Protein AF-A0A950VQI7-F1 (afdb_monomer_lite)

pLDDT: mean 82.57, std 15.56, range [36.0, 95.94]

Radius of gyration: 25.04 Å; chains: 1; bounding box: 60×21×73 Å

Foldseek 3Di:
DDPPPDPDPQPALVVLLVLLVVLLVVLVVLLVVLVVLLVVLVPDPDDDPVSVVVNVVSVVVSVVSNVVSVVSNVSSVVSNVVSVVSVVVVVVVVVVVVCVVVVVPD

Secondary structure (DSSP, 8-state):
------------HHHHHHHHHHHHHHHHHHHHHHHHHHHHHHT----SHHHHHHHHHHHHHHHHHHHHHHHHHHHHHHHHHHHHHHHHHHHHHHHHHHHHHHHT--

Sequence (106 aa):
MPVLIDVMPTADPARLREQARELRAVADELDSAANGYVGGTSGLTWRGQAADEFGQYVRDYRSKIRGQSGQLRAIAAAMLKGAAQIEAYRASIAKLRAQLAHGGAH

Structure (mmCIF, N/CA/C/O backbone):
data_AF-A0A950VQI7-F1
#
_entry.id   AF-A0A950VQI7-F1
#
loop_
_atom_site.group_PDB
_atom_site.id
_atom_site.type_symbol
_atom_site.label_atom_id
_atom_site.label_alt_id
_atom_site.label_comp_id
_atom_site.label_asym_id
_atom_site.label_entity_id
_atom_site.label_seq_id
_atom_site.pdbx_PDB_ins_code
_atom_site.Cartn_x
_atom_site.Cartn_y
_atom_site.Cartn_z
_atom_site.occupancy
_atom_site.B_iso_or_equiv
_atom_site.auth_seq_id
_atom_site.auth_comp_id
_atom_site.auth_asym_id
_atom_site.auth_atom_id
_atom_site.pdbx_PDB_model_num
ATOM 1 N N . MET A 1 1 ? 36.380 11.358 -27.724 1.00 36.00 1 MET A N 1
ATOM 2 C CA . MET A 1 1 ? 36.071 11.639 -26.305 1.00 36.00 1 MET A CA 1
ATOM 3 C C . MET A 1 1 ? 35.133 10.555 -25.802 1.00 36.00 1 MET A C 1
ATOM 5 O O . MET A 1 1 ? 34.094 10.387 -26.430 1.00 36.00 1 MET A O 1
ATOM 9 N N . PRO A 1 2 ? 35.481 9.770 -24.770 1.00 42.97 2 PRO A N 1
ATOM 10 C CA . PRO A 1 2 ? 34.554 8.790 -24.224 1.00 42.97 2 PRO A CA 1
ATOM 11 C C . PRO A 1 2 ? 33.518 9.518 -23.362 1.00 42.97 2 PRO A C 1
ATOM 13 O O . PRO A 1 2 ? 33.866 10.294 -22.475 1.00 42.97 2 PRO A O 1
ATOM 16 N N . VAL A 1 3 ? 32.240 9.295 -23.656 1.00 43.75 3 VAL A N 1
ATOM 17 C CA . VAL A 1 3 ? 31.125 9.800 -22.853 1.00 43.75 3 VAL A CA 1
ATOM 18 C C . VAL A 1 3 ? 31.131 9.020 -21.538 1.00 43.75 3 VAL A C 1
ATOM 20 O O . VAL A 1 3 ? 30.738 7.854 -21.509 1.00 43.75 3 VAL A O 1
ATOM 23 N N . LEU A 1 4 ? 31.612 9.647 -20.460 1.00 40.81 4 LEU A N 1
ATOM 24 C CA . LEU A 1 4 ? 31.344 9.185 -19.101 1.00 40.81 4 LEU A CA 1
ATOM 25 C C . LEU A 1 4 ? 29.834 9.304 -18.877 1.00 40.81 4 LEU A C 1
ATOM 27 O O . LEU A 1 4 ? 29.318 10.382 -18.591 1.00 40.81 4 LEU A O 1
ATOM 31 N N . ILE A 1 5 ? 29.114 8.198 -19.055 1.00 51.56 5 ILE A N 1
ATOM 32 C CA . ILE A 1 5 ? 27.760 8.078 -18.526 1.00 51.56 5 ILE A CA 1
ATOM 33 C C . ILE A 1 5 ? 27.941 7.835 -17.036 1.00 51.56 5 ILE A C 1
ATOM 35 O O . ILE A 1 5 ? 28.212 6.717 -16.599 1.00 51.56 5 ILE A O 1
ATOM 39 N N . ASP A 1 6 ? 27.878 8.941 -16.306 1.00 39.75 6 ASP A N 1
ATOM 40 C CA . ASP A 1 6 ? 27.853 9.006 -14.858 1.00 39.75 6 ASP A CA 1
ATOM 41 C C . ASP A 1 6 ? 26.863 7.967 -14.317 1.00 39.75 6 ASP A C 1
ATOM 43 O O . ASP A 1 6 ? 25.714 7.861 -14.767 1.00 39.75 6 ASP A O 1
ATOM 47 N N . VAL A 1 7 ? 27.348 7.125 -13.411 1.00 45.38 7 VAL A N 1
ATOM 48 C CA . VAL A 1 7 ? 26.604 5.993 -12.867 1.00 45.38 7 VAL A CA 1
ATOM 49 C C . VAL A 1 7 ? 25.640 6.568 -11.838 1.00 45.38 7 VAL A C 1
ATOM 51 O O . VAL A 1 7 ? 25.899 6.542 -10.638 1.00 45.38 7 VAL A O 1
ATOM 54 N N . MET A 1 8 ? 24.522 7.129 -12.312 1.00 43.38 8 MET A N 1
ATOM 55 C CA . MET A 1 8 ? 23.393 7.470 -11.450 1.00 43.38 8 MET A CA 1
ATOM 56 C C . MET A 1 8 ? 23.107 6.256 -10.556 1.00 43.38 8 MET A C 1
ATOM 58 O O . MET A 1 8 ? 23.024 5.144 -11.099 1.00 43.38 8 MET A O 1
ATOM 62 N N . PRO A 1 9 ? 22.922 6.432 -9.232 1.00 49.84 9 PRO A N 1
ATOM 63 C CA . PRO A 1 9 ? 22.437 5.367 -8.366 1.00 49.84 9 PRO A CA 1
ATOM 64 C C . PRO A 1 9 ? 21.088 4.924 -8.929 1.00 49.84 9 PRO A C 1
ATOM 66 O O . PRO A 1 9 ? 20.064 5.592 -8.793 1.00 49.84 9 PRO A O 1
ATOM 69 N N . THR A 1 10 ? 21.116 3.851 -9.710 1.00 60.53 10 THR A N 1
ATOM 70 C CA . THR A 1 10 ? 20.004 3.483 -10.571 1.00 60.53 10 THR A CA 1
ATOM 71 C C . THR A 1 10 ? 19.047 2.747 -9.665 1.00 60.53 10 THR A C 1
ATOM 73 O O . THR A 1 10 ? 19.339 1.626 -9.258 1.00 60.53 10 THR A O 1
ATOM 76 N N . ALA A 1 11 ? 17.945 3.404 -9.296 1.00 68.31 11 ALA A N 1
ATOM 77 C CA . ALA A 1 11 ? 16.866 2.783 -8.543 1.00 68.31 11 ALA A CA 1
ATOM 78 C C . ALA A 1 11 ? 16.620 1.365 -9.086 1.00 68.31 11 ALA A C 1
ATOM 80 O O . ALA A 1 11 ? 16.407 1.184 -10.287 1.00 68.31 11 ALA A O 1
ATOM 81 N N . ASP A 1 12 ? 16.761 0.361 -8.221 1.00 85.62 12 ASP A N 1
ATOM 82 C CA . ASP A 1 12 ? 16.682 -1.041 -8.615 1.00 85.62 12 ASP A CA 1
ATOM 83 C C . ASP A 1 12 ? 15.208 -1.475 -8.674 1.00 85.62 12 ASP A C 1
ATOM 85 O O . ASP A 1 12 ? 14.533 -1.490 -7.637 1.00 85.62 12 ASP A O 1
ATOM 89 N N . PRO A 1 13 ? 14.681 -1.838 -9.861 1.00 89.69 13 PRO A N 1
ATOM 90 C CA . PRO A 1 13 ? 13.307 -2.301 -10.006 1.00 89.69 13 PRO A CA 1
ATOM 91 C C . PRO A 1 13 ? 12.986 -3.523 -9.148 1.00 89.69 13 PRO A C 1
ATOM 93 O O . PRO A 1 13 ? 11.839 -3.676 -8.732 1.00 89.69 13 PRO A O 1
ATOM 96 N N . ALA A 1 14 ? 13.958 -4.407 -8.899 1.00 89.88 14 ALA A N 1
ATOM 97 C CA . ALA A 1 14 ? 13.748 -5.583 -8.062 1.00 89.88 14 ALA A CA 1
ATOM 98 C C . ALA A 1 14 ? 13.530 -5.164 -6.605 1.00 89.88 14 ALA A C 1
ATOM 100 O O . ALA A 1 14 ? 12.498 -5.491 -6.018 1.00 89.88 14 ALA A O 1
ATOM 101 N N . ARG A 1 15 ? 14.428 -4.333 -6.066 1.00 90.31 15 ARG A N 1
ATOM 102 C CA . ARG A 1 15 ? 14.290 -3.764 -4.721 1.00 90.31 15 ARG A CA 1
ATOM 103 C C . ARG A 1 15 ? 12.995 -2.968 -4.533 1.00 90.31 15 ARG A C 1
ATOM 105 O O . ARG A 1 15 ? 12.340 -3.123 -3.509 1.00 90.31 15 ARG A O 1
ATOM 112 N N . LEU A 1 16 ? 12.588 -2.160 -5.516 1.00 90.06 16 LEU A N 1
ATOM 113 C CA . LEU A 1 16 ? 11.319 -1.419 -5.455 1.00 90.06 16 LEU A CA 1
ATOM 114 C C . LEU A 1 16 ? 10.101 -2.346 -5.398 1.00 90.06 16 LEU A C 1
ATOM 116 O O . LEU A 1 16 ? 9.142 -2.059 -4.683 1.00 90.06 16 LEU A O 1
ATOM 120 N N . ARG A 1 17 ? 10.123 -3.454 -6.149 1.00 91.75 17 ARG A N 1
ATOM 121 C CA . ARG A 1 17 ? 9.057 -4.462 -6.101 1.00 91.75 17 ARG A CA 1
ATOM 122 C C . ARG A 1 17 ? 9.012 -5.163 -4.752 1.00 91.75 17 ARG A C 1
ATOM 124 O O . ARG A 1 17 ? 7.913 -5.403 -4.264 1.00 91.75 17 ARG A O 1
ATOM 131 N N . GLU A 1 18 ? 10.167 -5.461 -4.169 1.00 94.12 18 GLU A N 1
ATOM 132 C CA . GLU A 1 18 ? 10.240 -6.099 -2.857 1.00 94.12 18 GLU A CA 1
ATOM 133 C C . GLU A 1 18 ? 9.685 -5.187 -1.765 1.00 94.12 18 GLU A C 1
ATOM 135 O O . GLU A 1 18 ? 8.731 -5.549 -1.083 1.00 94.12 18 GLU A O 1
ATOM 140 N N . GLN A 1 19 ? 10.148 -3.939 -1.710 1.00 91.94 19 GLN A N 1
ATOM 141 C CA . GLN A 1 19 ? 9.621 -2.952 -0.767 1.00 91.94 19 GLN A CA 1
ATOM 142 C C . GLN A 1 19 ? 8.112 -2.719 -0.949 1.00 91.94 19 GLN A C 1
ATOM 144 O O . GLN A 1 19 ? 7.381 -2.562 0.025 1.00 91.94 19 GLN A O 1
ATOM 149 N N . ALA A 1 20 ? 7.607 -2.735 -2.188 1.00 93.19 20 ALA A N 1
ATOM 150 C CA . ALA A 1 20 ? 6.172 -2.639 -2.447 1.00 93.19 20 ALA A CA 1
ATOM 151 C C . ALA A 1 20 ? 5.381 -3.848 -1.913 1.00 93.19 20 ALA A C 1
ATOM 153 O O . ALA A 1 20 ? 4.223 -3.694 -1.517 1.00 93.19 20 ALA A O 1
ATOM 154 N N . ARG A 1 21 ? 5.971 -5.050 -1.919 1.00 94.31 21 ARG A N 1
ATOM 155 C CA . ARG A 1 21 ? 5.359 -6.254 -1.335 1.00 94.31 21 ARG A CA 1
ATOM 156 C C . ARG A 1 21 ? 5.323 -6.162 0.183 1.00 94.31 21 ARG A C 1
ATOM 158 O O . ARG A 1 21 ? 4.259 -6.378 0.753 1.00 94.31 21 ARG A O 1
ATOM 165 N N . GLU A 1 22 ? 6.431 -5.770 0.804 1.00 95.31 22 GLU A N 1
ATOM 166 C CA . GLU A 1 22 ? 6.512 -5.543 2.252 1.00 95.31 22 GLU A CA 1
ATOM 167 C C . GLU A 1 22 ? 5.471 -4.512 2.708 1.00 95.31 22 GLU A C 1
ATOM 169 O O . GLU A 1 22 ? 4.690 -4.769 3.620 1.00 95.31 22 GLU A O 1
ATOM 174 N N . LEU A 1 23 ? 5.367 -3.378 2.008 1.00 92.62 23 LEU A N 1
ATOM 175 C CA . LEU A 1 23 ? 4.371 -2.339 2.290 1.00 92.62 23 LEU A CA 1
ATOM 176 C C . LEU A 1 23 ? 2.926 -2.843 2.204 1.00 92.62 23 LEU A C 1
ATOM 178 O O . LEU A 1 23 ? 2.079 -2.426 2.995 1.00 92.62 23 LEU A O 1
ATOM 182 N N . ARG A 1 24 ? 2.627 -3.729 1.247 1.00 94.25 24 ARG A N 1
ATOM 183 C CA . ARG A 1 24 ? 1.303 -4.359 1.146 1.00 94.25 24 ARG A CA 1
ATOM 184 C C . ARG A 1 24 ? 1.046 -5.317 2.300 1.00 94.25 24 ARG A C 1
ATOM 186 O O . ARG A 1 24 ? -0.033 -5.244 2.873 1.00 94.25 24 ARG A O 1
ATOM 193 N N . ALA A 1 25 ? 2.026 -6.142 2.661 1.00 94.25 25 ALA A N 1
ATOM 194 C CA . ALA A 1 25 ? 1.907 -7.053 3.794 1.00 94.25 25 ALA A CA 1
ATOM 195 C C . ALA A 1 25 ? 1.617 -6.284 5.092 1.00 94.25 25 ALA A C 1
ATOM 197 O O . ALA A 1 25 ? 0.648 -6.591 5.778 1.00 94.25 25 ALA A O 1
ATOM 198 N N . VAL A 1 26 ? 2.358 -5.201 5.357 1.00 94.31 26 VAL A N 1
ATOM 199 C CA . VAL A 1 26 ? 2.114 -4.324 6.515 1.00 94.31 26 VAL A CA 1
ATOM 200 C C . VAL A 1 26 ? 0.706 -3.717 6.480 1.00 94.31 26 VAL A C 1
ATOM 202 O O . VAL A 1 26 ? 0.030 -3.658 7.505 1.00 94.31 26 VAL A O 1
ATOM 205 N N . ALA A 1 27 ? 0.226 -3.276 5.313 1.00 92.69 27 ALA A N 1
ATOM 206 C CA . ALA A 1 27 ? -1.132 -2.746 5.183 1.00 92.69 27 ALA A CA 1
ATOM 207 C C . ALA A 1 27 ? -2.214 -3.804 5.469 1.00 92.69 27 ALA A C 1
ATOM 209 O O . ALA A 1 27 ? -3.241 -3.497 6.074 1.00 92.69 27 ALA A O 1
ATOM 210 N N . ASP A 1 28 ? -1.992 -5.045 5.040 1.00 92.62 28 ASP A N 1
ATOM 211 C CA . ASP A 1 28 ? -2.921 -6.153 5.263 1.00 92.62 28 ASP A CA 1
ATOM 212 C C . ASP A 1 28 ? -2.924 -6.606 6.734 1.00 92.62 28 ASP A C 1
ATOM 214 O O . ASP A 1 28 ? -3.988 -6.891 7.296 1.00 92.62 28 ASP A O 1
ATOM 218 N N . GLU A 1 29 ? -1.763 -6.597 7.393 1.00 93.88 29 GLU A N 1
ATOM 219 C CA . GLU A 1 29 ? -1.636 -6.833 8.834 1.00 93.88 29 GLU A CA 1
ATOM 220 C C . GLU A 1 29 ? -2.362 -5.758 9.650 1.00 93.88 29 GLU A C 1
ATOM 222 O O . GLU A 1 29 ? -3.135 -6.086 10.553 1.00 93.88 29 GLU A O 1
ATOM 227 N N . LEU A 1 30 ? -2.182 -4.481 9.300 1.00 90.62 30 LEU A N 1
ATOM 228 C CA . LEU A 1 30 ? -2.862 -3.364 9.959 1.00 90.62 30 LEU A CA 1
ATOM 229 C C . LEU A 1 30 ? -4.386 -3.467 9.832 1.00 90.62 30 LEU A C 1
ATOM 231 O O . LEU A 1 30 ? -5.100 -3.309 10.825 1.00 90.62 30 LEU A O 1
ATOM 235 N N . ASP A 1 31 ? -4.901 -3.784 8.644 1.00 90.25 31 ASP A N 1
ATOM 236 C CA . ASP A 1 31 ? -6.339 -3.985 8.448 1.00 90.25 31 ASP A CA 1
ATOM 237 C C . ASP A 1 31 ? -6.871 -5.198 9.223 1.00 90.25 31 ASP A C 1
ATOM 239 O O . ASP A 1 31 ? -7.978 -5.150 9.776 1.00 90.25 31 ASP A O 1
ATOM 243 N N . SER A 1 32 ? -6.091 -6.276 9.298 1.00 88.88 32 SER A N 1
ATOM 244 C CA . SER A 1 32 ? -6.443 -7.468 10.074 1.00 88.88 32 SER A CA 1
ATOM 245 C C . SER A 1 32 ? -6.513 -7.153 11.567 1.00 88.88 32 SER A C 1
ATOM 247 O O . SER A 1 32 ? -7.517 -7.463 12.215 1.00 88.88 32 SER A O 1
ATOM 249 N N . ALA A 1 33 ? -5.511 -6.448 12.099 1.00 86.94 33 ALA A N 1
ATOM 250 C CA . ALA A 1 33 ? -5.497 -5.977 13.480 1.00 86.94 33 ALA A CA 1
ATOM 251 C C . ALA A 1 33 ? -6.697 -5.059 13.768 1.00 86.94 33 ALA A C 1
ATOM 253 O O . ALA A 1 33 ? -7.415 -5.263 14.749 1.00 86.94 33 ALA A O 1
ATOM 254 N N . ALA A 1 34 ? -6.990 -4.106 12.875 1.00 85.81 34 ALA A N 1
ATOM 255 C CA . ALA A 1 34 ? -8.138 -3.208 13.003 1.00 85.81 34 ALA A CA 1
ATOM 256 C C . ALA A 1 34 ? -9.477 -3.959 13.058 1.00 85.81 34 ALA A C 1
ATOM 258 O O . ALA A 1 34 ? -10.369 -3.588 13.825 1.00 85.81 34 ALA A O 1
ATOM 259 N N . ASN A 1 35 ? -9.638 -5.020 12.262 1.00 84.12 35 ASN A N 1
ATOM 260 C CA . ASN A 1 35 ? -10.832 -5.862 12.318 1.00 84.12 35 ASN A CA 1
ATOM 261 C C . ASN A 1 35 ? -10.897 -6.681 13.620 1.00 84.12 35 ASN A C 1
ATOM 263 O O . ASN A 1 35 ? -11.985 -6.829 14.179 1.00 84.12 35 ASN A O 1
ATOM 267 N N . GLY A 1 36 ? -9.753 -7.146 14.133 1.00 81.75 36 GLY A N 1
ATOM 268 C CA . GLY A 1 36 ? -9.653 -7.846 15.416 1.00 81.75 36 GLY A CA 1
ATOM 269 C C . GLY A 1 36 ? -10.148 -7.007 16.598 1.00 81.75 36 GLY A C 1
ATOM 270 O O . GLY A 1 36 ? -10.946 -7.492 17.401 1.00 81.75 36 GLY A O 1
ATOM 271 N N . TYR A 1 37 ? -9.769 -5.726 16.665 1.00 76.88 37 TYR A N 1
ATOM 272 C CA . TYR A 1 37 ? -10.217 -4.824 17.736 1.00 76.88 37 TYR A CA 1
ATOM 273 C C . TYR A 1 37 ? -11.741 -4.643 17.765 1.00 76.88 37 TYR A C 1
ATOM 275 O O . TYR A 1 37 ? -12.352 -4.732 18.826 1.00 76.88 37 TYR A O 1
ATOM 283 N N . VAL A 1 38 ? -12.375 -4.461 16.603 1.00 73.56 38 VAL A N 1
ATOM 284 C CA . VAL A 1 38 ? -13.842 -4.329 16.499 1.00 73.56 38 VAL A CA 1
ATOM 285 C C . VAL A 1 38 ? -14.557 -5.627 16.886 1.00 73.56 38 VAL A C 1
ATOM 287 O O . VAL A 1 38 ? -15.607 -5.596 17.536 1.00 73.56 38 VAL A O 1
ATOM 290 N N . GLY A 1 39 ? -13.988 -6.775 16.506 1.00 71.94 39 GLY A N 1
ATOM 291 C CA . GLY A 1 39 ? -14.503 -8.085 16.905 1.00 71.94 39 GLY A CA 1
ATOM 292 C C . GLY A 1 39 ? -14.478 -8.262 18.424 1.00 71.94 39 GLY A C 1
ATOM 293 O O . GLY A 1 39 ? -15.488 -8.644 19.012 1.00 71.94 39 GLY A O 1
ATOM 294 N N . GLY A 1 40 ? -13.367 -7.885 19.066 1.00 69.31 40 GLY A N 1
ATOM 295 C CA . GLY A 1 40 ? -13.197 -7.949 20.520 1.00 69.31 40 GLY A CA 1
ATOM 296 C C . GLY A 1 40 ? -14.174 -7.066 21.301 1.00 69.31 40 GLY A C 1
ATOM 297 O O . GLY A 1 40 ? -14.653 -7.469 22.357 1.00 69.31 40 GLY A O 1
ATOM 298 N N . THR A 1 41 ? -14.544 -5.896 20.770 1.00 68.88 41 THR A N 1
ATOM 299 C CA . THR A 1 41 ? -15.516 -5.010 21.436 1.00 68.88 41 THR A CA 1
ATOM 300 C C . THR A 1 41 ? -16.964 -5.459 21.287 1.00 68.88 41 THR A C 1
ATOM 302 O O . THR A 1 41 ? -17.794 -5.138 22.131 1.00 68.88 41 THR A O 1
ATOM 305 N N . SER A 1 42 ? -17.277 -6.222 20.237 1.00 65.69 42 SER A N 1
ATOM 306 C CA . SER A 1 42 ? -18.643 -6.691 19.956 1.00 65.69 42 SER A CA 1
ATOM 307 C C . SER A 1 42 ? -19.120 -7.775 20.936 1.00 65.69 42 SER A C 1
ATOM 309 O O . SER A 1 42 ? -20.317 -8.025 21.033 1.00 65.69 42 SER A O 1
ATOM 311 N N . GLY A 1 43 ? -18.196 -8.411 21.668 1.00 66.88 43 GLY A N 1
ATOM 312 C CA . GLY A 1 43 ? -18.491 -9.420 22.692 1.00 66.88 43 GLY A CA 1
ATOM 313 C C . GLY A 1 43 ? -18.599 -8.874 24.120 1.00 66.88 43 GLY A C 1
ATOM 314 O O . GLY A 1 43 ? -18.803 -9.651 25.051 1.00 66.88 43 GLY A O 1
ATOM 315 N N . LEU A 1 44 ? -18.443 -7.563 24.323 1.00 71.31 44 LEU A N 1
ATOM 316 C CA . LEU A 1 44 ? -18.513 -6.968 25.656 1.00 71.31 44 LEU A CA 1
ATOM 317 C C . LEU A 1 44 ? -19.976 -6.839 26.103 1.00 71.31 44 LEU A C 1
ATOM 319 O O . LEU A 1 44 ? -20.790 -6.195 25.449 1.00 71.31 44 LEU A O 1
ATOM 323 N N . THR A 1 45 ? -20.313 -7.409 27.261 1.00 77.69 45 THR A N 1
ATOM 324 C CA . THR A 1 45 ? -21.638 -7.267 27.901 1.00 77.69 45 THR A CA 1
ATOM 325 C C . THR A 1 45 ? -21.789 -5.960 28.687 1.00 77.69 45 THR A C 1
ATOM 327 O O . THR A 1 45 ? -22.798 -5.743 29.359 1.00 77.69 45 THR A O 1
ATOM 330 N N . TRP A 1 46 ? -20.774 -5.098 28.626 1.00 81.75 46 TRP A N 1
ATOM 331 C CA . TRP A 1 46 ? -20.725 -3.801 29.284 1.00 81.75 46 TRP A CA 1
ATOM 332 C C . TRP A 1 46 ? -21.663 -2.800 28.594 1.00 81.75 46 TRP A C 1
ATOM 334 O O . TRP A 1 46 ? -21.736 -2.756 27.369 1.00 81.75 46 TRP A O 1
ATOM 344 N N . ARG A 1 47 ? -22.415 -2.020 29.382 1.00 81.69 47 ARG A N 1
ATOM 345 C CA . ARG A 1 47 ? -23.451 -1.089 28.902 1.00 81.69 47 ARG A CA 1
ATOM 346 C C . ARG A 1 47 ? -23.371 0.253 29.628 1.00 81.69 47 ARG A C 1
ATOM 348 O O . ARG A 1 47 ? -22.871 0.321 30.749 1.00 81.69 47 ARG A O 1
ATOM 355 N N . GLY A 1 48 ? -23.938 1.285 29.005 1.00 87.00 48 GLY A N 1
ATOM 356 C CA . GLY A 1 48 ? -23.995 2.657 29.514 1.00 87.00 48 GLY A CA 1
ATOM 357 C C . GLY A 1 48 ? -23.133 3.612 28.688 1.00 87.00 48 GLY A C 1
ATOM 358 O O . GLY A 1 48 ? -22.393 3.178 27.811 1.00 87.00 48 GLY A O 1
ATOM 359 N N . GLN A 1 49 ? -23.198 4.908 29.000 1.00 88.38 49 GLN A N 1
ATOM 360 C CA . GLN A 1 49 ? -22.551 5.971 28.218 1.00 88.38 49 GLN A CA 1
ATOM 361 C C . GLN A 1 49 ? -21.054 5.719 27.967 1.00 88.38 49 GLN A C 1
ATOM 363 O O . GLN A 1 49 ? -20.578 5.880 26.849 1.00 88.38 49 GLN A O 1
ATOM 368 N N . ALA A 1 50 ? -20.318 5.252 28.978 1.00 85.81 50 ALA A N 1
ATOM 369 C CA . ALA A 1 50 ? -18.898 4.936 28.829 1.00 85.81 50 ALA A CA 1
ATOM 370 C C . ALA A 1 50 ? -18.635 3.790 27.826 1.00 85.81 50 ALA A C 1
ATOM 372 O O . ALA A 1 50 ? -17.625 3.806 27.124 1.00 85.81 50 ALA A O 1
ATOM 373 N N . ALA A 1 51 ? -19.548 2.816 27.722 1.00 85.00 51 ALA A N 1
ATOM 374 C CA . ALA A 1 51 ? -19.458 1.740 26.734 1.00 85.00 51 ALA A CA 1
ATOM 375 C C . ALA A 1 51 ? -19.720 2.262 25.313 1.00 85.00 51 ALA A C 1
ATOM 377 O O . ALA A 1 51 ? -19.025 1.869 24.374 1.00 85.00 51 ALA A O 1
ATOM 378 N N . ASP A 1 52 ? -20.672 3.185 25.162 1.00 85.19 52 ASP A N 1
ATOM 379 C CA . ASP A 1 52 ? -20.979 3.823 23.880 1.00 85.19 52 ASP A CA 1
ATOM 380 C C . ASP A 1 52 ? -19.813 4.697 23.391 1.00 85.19 52 ASP A C 1
ATOM 382 O O . ASP A 1 52 ? -19.405 4.597 22.229 1.00 85.19 52 ASP A O 1
ATOM 386 N N . GLU A 1 53 ? -19.226 5.496 24.288 1.00 88.50 53 GLU A N 1
ATOM 387 C CA . GLU A 1 53 ? -18.036 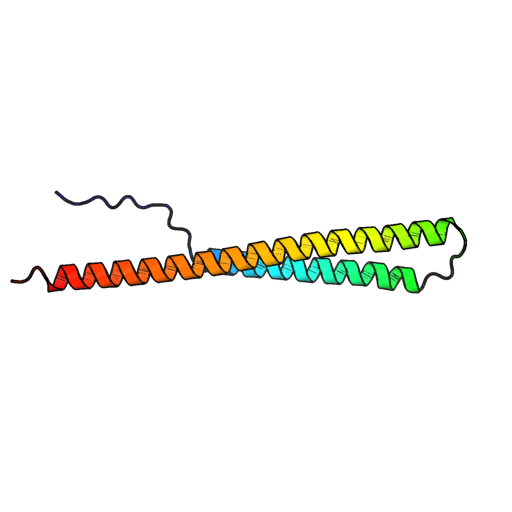6.317 24.026 1.00 88.50 53 GLU A CA 1
ATOM 388 C C . GLU A 1 53 ? -16.836 5.452 23.624 1.00 88.50 53 GLU A C 1
ATOM 390 O O . GLU A 1 53 ? -16.170 5.726 22.621 1.00 88.50 53 GLU A O 1
ATOM 395 N N . PHE A 1 54 ? -16.591 4.356 24.347 1.00 87.38 54 PHE A N 1
ATOM 396 C CA . PHE A 1 54 ? -15.537 3.405 24.003 1.00 87.38 54 PHE A CA 1
ATOM 397 C C . PHE A 1 54 ? -15.778 2.743 22.637 1.00 87.38 54 PHE A C 1
ATOM 399 O O . PHE A 1 54 ? -14.864 2.651 21.814 1.00 87.38 54 PHE A O 1
ATOM 406 N N . GLY A 1 55 ? -17.016 2.332 22.351 1.00 86.81 55 GLY A N 1
ATOM 407 C CA . GLY A 1 55 ? -17.391 1.776 21.052 1.00 86.81 55 GLY A CA 1
ATOM 408 C C . GLY A 1 55 ? -17.174 2.767 19.906 1.00 86.81 55 GLY A C 1
ATOM 409 O O . GLY A 1 55 ? -16.715 2.378 18.829 1.00 86.81 55 GLY A O 1
ATOM 410 N N . GLN A 1 56 ? -17.453 4.053 20.133 1.00 88.12 56 GLN A N 1
ATOM 411 C CA . GLN A 1 56 ? -17.161 5.109 19.167 1.00 88.12 56 GLN A CA 1
ATOM 412 C C . GLN A 1 56 ? -15.654 5.272 18.953 1.00 88.12 56 GLN A C 1
ATOM 414 O O . GLN A 1 56 ? -15.204 5.258 17.807 1.00 88.12 56 GLN A O 1
ATOM 419 N N . TYR A 1 57 ? -14.869 5.322 20.032 1.00 89.12 57 TYR A N 1
ATOM 420 C CA . TYR A 1 57 ? -13.412 5.417 19.957 1.00 89.12 57 TYR A CA 1
ATOM 421 C C . TYR A 1 57 ? -12.803 4.283 19.121 1.00 89.12 57 TYR A C 1
ATOM 423 O O . TYR A 1 57 ? -11.971 4.525 18.246 1.00 89.12 57 TYR A O 1
ATOM 431 N N . VAL A 1 58 ? -13.261 3.046 19.327 1.00 87.75 58 VAL A N 1
ATOM 432 C CA . VAL A 1 58 ? -12.791 1.873 18.571 1.00 87.75 58 VAL A CA 1
ATOM 433 C C . VAL A 1 58 ? -13.131 1.992 17.085 1.00 87.75 58 VAL A C 1
ATOM 435 O O . VAL A 1 58 ? -12.286 1.705 16.233 1.00 87.75 58 VAL A O 1
ATOM 438 N N . ARG A 1 59 ? -14.343 2.453 16.743 1.00 87.12 59 ARG A N 1
ATOM 439 C CA . ARG A 1 59 ? -14.741 2.690 15.344 1.00 87.12 59 ARG A CA 1
ATOM 440 C C . ARG A 1 59 ? -13.890 3.771 14.683 1.00 87.12 59 ARG A C 1
ATOM 442 O O . ARG A 1 59 ? -13.434 3.573 13.554 1.00 87.12 59 ARG A O 1
ATOM 449 N N . ASP A 1 60 ? -13.637 4.869 15.384 1.00 90.94 60 ASP A N 1
ATOM 450 C CA . ASP A 1 60 ? -12.818 5.970 14.878 1.00 90.94 60 ASP A CA 1
ATOM 451 C C . ASP A 1 60 ? -11.367 5.522 14.670 1.00 90.94 60 ASP A C 1
ATOM 453 O O . ASP A 1 60 ? -10.761 5.808 13.633 1.00 90.94 60 ASP A O 1
ATOM 457 N N . TYR A 1 61 ? -10.818 4.756 15.614 1.00 89.06 61 TYR A N 1
ATOM 458 C CA . TYR A 1 61 ? -9.470 4.205 15.509 1.00 89.06 61 TYR A CA 1
ATOM 459 C C . TYR A 1 61 ? -9.348 3.234 14.328 1.00 89.06 61 TYR A C 1
ATOM 461 O O . TYR A 1 61 ? -8.423 3.341 13.522 1.00 89.06 61 TYR A O 1
ATOM 469 N N . ARG A 1 62 ? -10.338 2.353 14.144 1.00 88.94 62 ARG A N 1
ATOM 470 C CA . ARG A 1 62 ? -10.422 1.463 12.977 1.00 88.94 62 ARG A CA 1
ATOM 471 C C . ARG A 1 62 ? -10.452 2.247 11.664 1.00 88.94 62 ARG A C 1
ATOM 473 O O . ARG A 1 62 ? -9.786 1.861 10.705 1.00 88.94 62 ARG A O 1
ATOM 480 N N . SER A 1 63 ? -11.216 3.337 11.609 1.00 90.50 63 SER A N 1
ATOM 481 C CA . SER A 1 63 ? -11.286 4.205 10.429 1.00 90.50 63 SER A CA 1
ATOM 482 C C . SER A 1 63 ? -9.918 4.811 10.095 1.00 90.50 63 SER A C 1
ATOM 484 O O . SER A 1 63 ? -9.476 4.754 8.947 1.00 90.50 63 SER A O 1
ATOM 486 N N . LYS A 1 64 ? -9.190 5.298 11.111 1.00 92.62 64 LYS A N 1
ATOM 487 C CA . LYS A 1 64 ? -7.826 5.826 10.949 1.00 92.62 64 LYS A CA 1
ATOM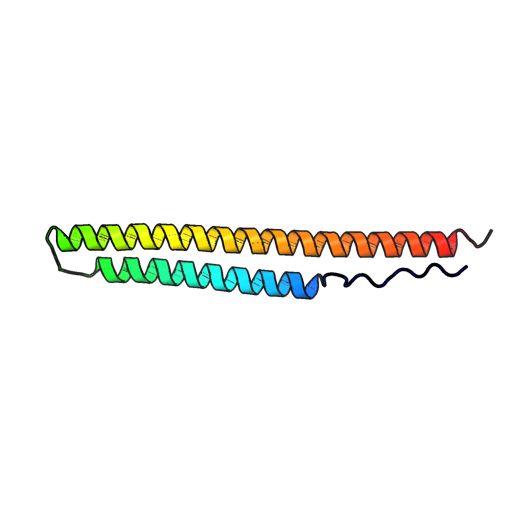 488 C C . LYS A 1 64 ? -6.853 4.767 10.429 1.00 92.62 64 LYS A C 1
ATOM 490 O O . LYS A 1 64 ? -6.147 5.040 9.459 1.00 92.62 64 LYS A O 1
ATOM 495 N N . ILE A 1 65 ? -6.859 3.561 11.007 1.00 91.50 65 ILE A N 1
ATOM 496 C CA . ILE A 1 65 ? -5.994 2.460 10.548 1.00 91.50 65 ILE A CA 1
ATOM 497 C C . ILE A 1 65 ? -6.302 2.095 9.092 1.00 91.50 65 ILE A C 1
ATOM 499 O O . ILE A 1 65 ? -5.381 1.934 8.294 1.00 91.50 65 ILE A O 1
ATOM 503 N N . ARG A 1 66 ? -7.581 2.014 8.710 1.00 91.62 66 ARG A N 1
ATOM 504 C CA . ARG A 1 66 ? -7.970 1.759 7.313 1.00 91.62 66 ARG A CA 1
ATOM 505 C C . ARG A 1 66 ? -7.463 2.841 6.366 1.00 91.62 66 ARG A C 1
ATOM 507 O O . ARG A 1 66 ? -6.984 2.527 5.278 1.00 91.62 66 ARG A O 1
ATOM 514 N N . GLY A 1 67 ? -7.533 4.106 6.782 1.00 92.81 67 GLY A N 1
ATOM 515 C CA . GLY A 1 67 ? -6.971 5.225 6.027 1.00 92.81 67 GLY A CA 1
ATOM 516 C C . GLY A 1 67 ? -5.464 5.071 5.801 1.00 92.81 67 GLY A C 1
ATOM 517 O O . GLY A 1 67 ? -4.999 5.162 4.665 1.00 92.81 67 GLY A O 1
ATOM 518 N N . GLN A 1 68 ? -4.712 4.763 6.859 1.00 94.06 68 GLN A N 1
ATOM 519 C CA . GLN A 1 68 ? -3.264 4.533 6.786 1.00 94.06 68 GLN A CA 1
ATOM 520 C C . GLN A 1 68 ? -2.918 3.315 5.918 1.00 94.06 68 GLN A C 1
ATOM 522 O O . GLN A 1 68 ? -2.069 3.406 5.035 1.00 94.06 68 GLN A O 1
ATOM 527 N N . SER A 1 69 ? -3.629 2.201 6.088 1.00 93.75 69 SER A N 1
ATOM 52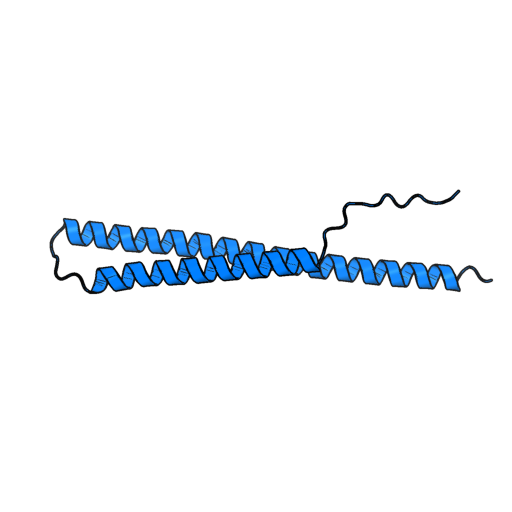8 C CA . SER A 1 69 ? -3.454 0.988 5.276 1.00 93.75 69 SER A CA 1
ATOM 529 C C . SER A 1 69 ? -3.722 1.266 3.794 1.00 93.75 69 SER A C 1
ATOM 531 O O . SER A 1 69 ? -2.980 0.819 2.919 1.00 93.75 69 SER A O 1
ATOM 533 N N . GLY A 1 70 ? -4.736 2.081 3.488 1.00 94.38 70 GLY A N 1
ATOM 534 C CA . GLY A 1 70 ? -4.994 2.572 2.134 1.00 94.38 70 GLY A CA 1
ATOM 535 C C . GLY A 1 70 ? -3.828 3.381 1.554 1.00 94.38 70 GLY A C 1
ATOM 536 O O . GLY A 1 70 ? -3.423 3.141 0.415 1.00 94.38 70 GLY A O 1
ATOM 537 N N . GLN A 1 71 ? -3.244 4.293 2.338 1.00 95.81 71 GLN A N 1
ATOM 538 C CA . GLN A 1 71 ? -2.073 5.076 1.923 1.00 95.81 71 GLN A CA 1
ATOM 539 C C . GLN A 1 71 ? -0.858 4.183 1.638 1.00 95.81 71 GLN A C 1
ATOM 541 O O . GLN A 1 71 ? -0.208 4.355 0.607 1.00 95.81 71 GLN A O 1
ATOM 546 N N . LEU A 1 72 ? -0.586 3.188 2.487 1.00 94.50 72 LEU A N 1
ATOM 547 C CA . LEU A 1 72 ? 0.509 2.234 2.277 1.00 94.50 72 LEU A CA 1
ATOM 548 C C . LEU A 1 72 ? 0.326 1.440 0.975 1.00 94.50 72 LEU A C 1
ATOM 550 O O . LEU A 1 72 ? 1.265 1.320 0.184 1.00 94.50 72 LEU A O 1
ATOM 554 N N . ARG A 1 73 ? -0.896 0.972 0.683 1.00 95.44 73 ARG A N 1
ATOM 555 C CA . ARG A 1 73 ? -1.200 0.292 -0.590 1.00 95.44 73 ARG A CA 1
ATOM 556 C C . ARG A 1 73 ? -1.015 1.204 -1.802 1.00 95.44 73 ARG A C 1
ATOM 558 O O . ARG A 1 73 ? -0.530 0.741 -2.837 1.00 95.44 73 ARG A O 1
ATOM 565 N N . ALA A 1 74 ? -1.370 2.484 -1.685 1.00 95.94 74 ALA A N 1
ATOM 566 C CA . ALA A 1 74 ? -1.164 3.465 -2.747 1.00 95.94 74 ALA A CA 1
ATOM 567 C C . ALA A 1 74 ? 0.332 3.710 -3.013 1.00 95.94 74 ALA A C 1
ATOM 569 O O . ALA A 1 74 ? 0.758 3.709 -4.169 1.00 95.94 74 ALA A O 1
ATOM 570 N N . ILE A 1 75 ? 1.140 3.836 -1.955 1.00 95.25 75 ILE A N 1
ATOM 571 C CA . ILE A 1 75 ? 2.602 3.955 -2.058 1.00 95.25 75 ILE A CA 1
ATOM 572 C C . ILE A 1 75 ? 3.185 2.710 -2.736 1.00 95.25 75 ILE A C 1
ATOM 574 O O . ILE A 1 75 ? 3.918 2.835 -3.716 1.00 95.25 75 ILE A O 1
ATOM 578 N N . ALA A 1 76 ? 2.795 1.509 -2.300 1.00 93.69 76 ALA A N 1
ATOM 579 C CA . ALA A 1 76 ? 3.229 0.263 -2.929 1.00 93.69 76 ALA A CA 1
ATOM 580 C C . ALA A 1 76 ? 2.882 0.209 -4.428 1.00 93.69 76 ALA A C 1
ATOM 582 O O . ALA A 1 76 ? 3.702 -0.199 -5.252 1.00 93.69 76 ALA A O 1
ATOM 583 N N . ALA A 1 77 ? 1.684 0.655 -4.818 1.00 94.69 77 ALA A N 1
ATOM 584 C CA . ALA A 1 77 ? 1.297 0.733 -6.225 1.00 94.69 77 ALA A CA 1
ATOM 585 C C . ALA A 1 77 ? 2.177 1.717 -7.020 1.00 94.69 77 ALA A C 1
ATOM 587 O O . ALA A 1 77 ? 2.594 1.402 -8.139 1.00 94.69 77 ALA A O 1
ATOM 588 N N . ALA A 1 78 ? 2.508 2.876 -6.443 1.00 93.25 78 ALA A N 1
ATOM 589 C CA . ALA A 1 78 ? 3.412 3.844 -7.059 1.00 93.25 78 ALA A CA 1
ATOM 590 C C . ALA A 1 78 ? 4.830 3.272 -7.243 1.00 93.25 78 ALA A C 1
ATOM 592 O O . ALA A 1 78 ? 5.424 3.447 -8.307 1.00 93.25 78 ALA A O 1
ATOM 593 N N . MET A 1 79 ? 5.340 2.520 -6.263 1.00 91.31 79 MET A N 1
ATOM 594 C CA . MET A 1 79 ? 6.644 1.849 -6.352 1.00 91.31 79 MET A CA 1
ATOM 595 C C . MET A 1 79 ? 6.681 0.806 -7.474 1.00 91.31 79 MET A C 1
ATOM 597 O O . MET A 1 79 ? 7.628 0.783 -8.260 1.00 91.31 79 MET A O 1
ATOM 601 N N . LEU A 1 80 ? 5.629 -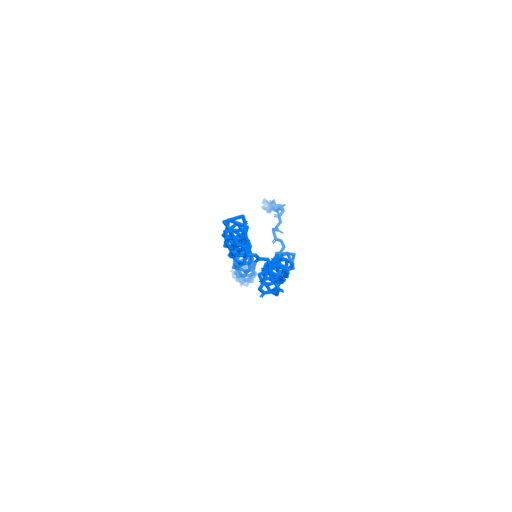0.010 -7.616 1.00 93.94 80 LEU A N 1
ATOM 602 C CA . LEU A 1 80 ? 5.518 -0.975 -8.718 1.00 93.94 80 LEU A CA 1
ATOM 603 C C . LEU A 1 80 ? 5.480 -0.286 -10.086 1.00 93.94 80 LEU A C 1
ATOM 605 O O . LEU A 1 80 ? 6.126 -0.749 -11.029 1.00 93.94 80 LEU A O 1
ATOM 609 N N . LYS A 1 81 ? 4.756 0.834 -10.191 1.00 93.75 81 LYS A N 1
ATOM 610 C CA . LYS A 1 81 ? 4.723 1.648 -11.411 1.00 93.75 81 LYS A CA 1
ATOM 611 C C . LYS A 1 81 ? 6.111 2.202 -11.740 1.00 93.75 81 LYS A C 1
ATOM 613 O O . LYS A 1 81 ? 6.544 2.087 -12.885 1.00 93.75 81 LYS A O 1
ATOM 618 N N . GLY A 1 82 ? 6.821 2.739 -10.748 1.00 91.00 82 GLY A N 1
ATOM 619 C CA . GLY A 1 82 ? 8.195 3.222 -10.909 1.00 91.00 82 GLY A CA 1
ATOM 620 C C . GLY A 1 82 ? 9.152 2.117 -11.365 1.00 91.00 82 GLY A C 1
ATOM 621 O O . GLY A 1 82 ? 9.896 2.304 -12.326 1.00 91.00 82 GLY A O 1
ATOM 622 N N . ALA A 1 83 ? 9.071 0.929 -10.758 1.00 91.81 83 ALA A N 1
ATOM 623 C CA . ALA A 1 83 ? 9.861 -0.233 -11.161 1.00 91.81 83 ALA A CA 1
ATOM 624 C C . ALA A 1 83 ? 9.621 -0.617 -12.633 1.00 91.81 83 ALA A C 1
ATOM 626 O O . ALA A 1 83 ? 10.572 -0.857 -13.373 1.00 91.81 83 ALA A O 1
ATOM 627 N N . ALA A 1 84 ? 8.362 -0.632 -13.083 1.00 92.06 84 ALA A N 1
ATOM 628 C CA . ALA A 1 84 ? 8.025 -0.917 -14.478 1.00 92.06 84 ALA A CA 1
ATOM 629 C C . ALA A 1 84 ? 8.569 0.145 -15.450 1.00 92.06 84 ALA A C 1
ATOM 631 O O . ALA A 1 84 ? 9.068 -0.198 -16.521 1.00 92.06 84 ALA A O 1
ATOM 632 N N . GLN A 1 85 ? 8.517 1.426 -15.072 1.00 92.69 85 GLN A N 1
ATOM 633 C CA . GLN A 1 85 ? 9.069 2.515 -15.884 1.00 92.69 85 GLN A CA 1
ATOM 634 C C . GLN A 1 85 ? 10.587 2.399 -16.042 1.00 92.69 85 GLN A C 1
ATOM 636 O O . GLN A 1 85 ? 11.099 2.567 -17.146 1.00 92.69 85 GLN A O 1
ATOM 641 N N . ILE A 1 86 ? 11.307 2.062 -14.968 1.00 88.44 86 ILE A N 1
ATOM 642 C CA . ILE A 1 86 ? 12.762 1.873 -15.023 1.00 88.44 86 ILE A CA 1
ATOM 643 C C . ILE A 1 86 ? 13.128 0.742 -15.993 1.00 88.44 86 ILE A C 1
ATOM 645 O O . ILE A 1 86 ? 14.026 0.919 -16.815 1.00 88.44 86 ILE A O 1
ATOM 649 N N . GLU A 1 87 ? 12.422 -0.391 -15.953 1.00 91.00 87 GLU A N 1
ATOM 650 C CA . GLU A 1 87 ? 12.645 -1.491 -16.905 1.00 91.00 87 GLU A CA 1
ATOM 651 C C . GLU A 1 87 ? 12.394 -1.061 -18.356 1.00 91.00 87 GLU A C 1
ATOM 653 O O . GLU A 1 87 ? 13.204 -1.342 -19.241 1.00 91.00 87 GLU A O 1
ATOM 658 N N . ALA A 1 88 ? 11.311 -0.319 -18.608 1.00 90.50 88 ALA A N 1
ATOM 659 C CA . ALA A 1 88 ? 10.998 0.192 -19.941 1.00 90.50 88 ALA A CA 1
ATOM 660 C C . ALA A 1 88 ? 12.089 1.143 -20.468 1.00 90.50 88 ALA A C 1
ATOM 662 O O . ALA A 1 88 ? 12.483 1.062 -21.639 1.00 90.50 88 ALA A O 1
ATOM 663 N N . TYR A 1 89 ? 12.630 2.009 -19.605 1.00 89.88 89 TYR A N 1
ATOM 664 C CA . TYR A 1 89 ? 13.757 2.871 -19.959 1.00 89.88 89 TYR A CA 1
ATOM 665 C C . TYR A 1 89 ? 15.030 2.067 -20.234 1.00 89.88 89 TYR A C 1
ATOM 667 O O . TYR A 1 89 ? 15.695 2.321 -21.238 1.00 89.88 89 TYR A O 1
ATOM 675 N N . ARG A 1 90 ? 15.347 1.055 -19.415 1.00 89.19 90 ARG A N 1
ATOM 676 C CA . ARG A 1 90 ? 16.501 0.165 -19.639 1.00 89.19 90 ARG A CA 1
ATOM 677 C C . ARG A 1 90 ? 16.405 -0.562 -20.981 1.00 89.19 90 ARG A C 1
ATOM 679 O O . ARG A 1 90 ? 17.378 -0.570 -21.735 1.00 89.19 90 ARG A O 1
ATOM 686 N N . ALA A 1 91 ? 15.233 -1.097 -21.320 1.00 88.75 91 ALA A N 1
ATOM 687 C CA . ALA A 1 91 ? 14.989 -1.743 -22.609 1.00 88.75 91 ALA A CA 1
ATOM 688 C C . ALA A 1 91 ? 15.150 -0.766 -23.788 1.00 88.75 91 ALA A C 1
ATOM 690 O O . ALA A 1 91 ? 15.775 -1.097 -24.797 1.00 88.75 91 ALA A O 1
ATOM 691 N N . SER A 1 92 ? 14.644 0.462 -23.642 1.00 90.06 92 SER A N 1
ATOM 692 C CA . SER A 1 92 ? 14.780 1.512 -24.660 1.00 90.06 92 SER A CA 1
ATOM 693 C C . SER A 1 92 ? 16.245 1.905 -24.879 1.00 90.06 92 SER A C 1
ATOM 695 O O . SER A 1 92 ? 16.693 1.994 -26.021 1.00 90.06 92 SER A O 1
ATOM 697 N N . ILE A 1 93 ? 17.019 2.061 -23.799 1.00 88.06 93 ILE A N 1
ATOM 698 C CA . ILE A 1 93 ? 18.464 2.326 -23.862 1.00 88.06 93 ILE A CA 1
ATOM 699 C C . ILE A 1 93 ? 19.197 1.173 -24.557 1.00 88.06 93 ILE A C 1
ATOM 701 O O . ILE A 1 93 ? 20.040 1.420 -25.418 1.00 88.06 93 ILE A O 1
ATOM 705 N N . ALA A 1 94 ? 18.877 -0.082 -24.226 1.00 87.19 94 ALA A N 1
ATOM 706 C CA . ALA A 1 94 ? 19.484 -1.247 -24.869 1.00 87.19 94 ALA A CA 1
ATOM 707 C C . ALA A 1 94 ? 19.202 -1.277 -26.382 1.00 87.19 94 ALA A C 1
ATOM 709 O O . ALA A 1 94 ? 20.118 -1.501 -27.173 1.00 87.19 94 ALA A O 1
ATOM 710 N N . LYS A 1 95 ? 17.964 -0.968 -26.793 1.00 89.94 95 LYS A N 1
ATOM 711 C CA . LYS A 1 95 ? 17.580 -0.866 -28.208 1.00 89.94 95 LYS A CA 1
ATOM 712 C C . LYS A 1 95 ? 18.354 0.234 -28.935 1.00 89.94 95 LYS A C 1
ATOM 714 O O . LYS A 1 95 ? 18.886 -0.018 -30.012 1.00 89.94 95 LYS A O 1
ATOM 719 N N . LEU A 1 96 ? 18.454 1.425 -28.343 1.00 90.25 96 LEU A N 1
ATOM 720 C CA . LEU A 1 96 ? 19.219 2.539 -28.915 1.00 90.25 96 LEU A CA 1
ATOM 721 C C . LEU A 1 96 ? 20.708 2.192 -29.051 1.00 90.25 96 LEU A C 1
ATOM 723 O O . LEU A 1 96 ? 21.309 2.460 -30.088 1.00 90.25 96 LEU A O 1
ATOM 727 N N . ARG A 1 97 ? 21.300 1.532 -28.046 1.00 87.00 97 ARG A N 1
ATOM 728 C CA . ARG A 1 97 ? 22.690 1.049 -28.110 1.00 87.00 97 ARG A CA 1
ATOM 729 C C . ARG A 1 97 ? 22.897 0.042 -29.240 1.00 87.00 97 ARG A C 1
ATOM 731 O O . ARG A 1 97 ? 23.879 0.153 -29.966 1.00 87.00 97 ARG A O 1
ATOM 738 N N . ALA A 1 98 ? 21.970 -0.900 -29.418 1.00 88.56 98 ALA A N 1
ATOM 739 C CA . ALA A 1 98 ? 22.026 -1.854 -30.521 1.00 88.56 98 ALA A CA 1
ATOM 740 C C . ALA A 1 98 ? 21.932 -1.147 -31.883 1.00 88.56 98 ALA A C 1
ATOM 742 O O . ALA A 1 98 ? 22.738 -1.424 -32.765 1.00 88.56 98 ALA A O 1
ATOM 743 N N . GLN A 1 99 ? 21.011 -0.192 -32.043 1.00 87.81 99 GLN A N 1
ATOM 744 C CA . GLN A 1 99 ? 20.876 0.589 -33.277 1.00 87.81 99 GLN A CA 1
ATOM 745 C C . GLN A 1 99 ? 22.144 1.382 -33.608 1.00 87.81 99 GLN A C 1
ATOM 747 O O . GLN A 1 99 ? 22.582 1.357 -34.752 1.00 87.81 99 GLN A O 1
ATOM 752 N N . LEU A 1 100 ? 22.769 2.029 -32.621 1.00 86.31 100 LEU A N 1
ATOM 753 C CA . LEU A 1 100 ? 24.033 2.747 -32.819 1.00 86.31 100 LEU A CA 1
ATOM 754 C C . LEU A 1 100 ? 25.176 1.806 -33.218 1.00 86.31 100 LEU A C 1
ATOM 756 O O . LEU A 1 100 ? 25.950 2.134 -34.112 1.00 86.31 100 LEU A O 1
ATOM 760 N N . ALA A 1 101 ? 25.258 0.625 -32.601 1.00 83.38 101 ALA A N 1
ATOM 761 C CA . ALA A 1 101 ? 26.275 -0.370 -32.935 1.00 83.38 101 ALA A CA 1
ATOM 762 C C . ALA A 1 101 ? 26.132 -0.914 -34.370 1.00 83.38 101 ALA A C 1
A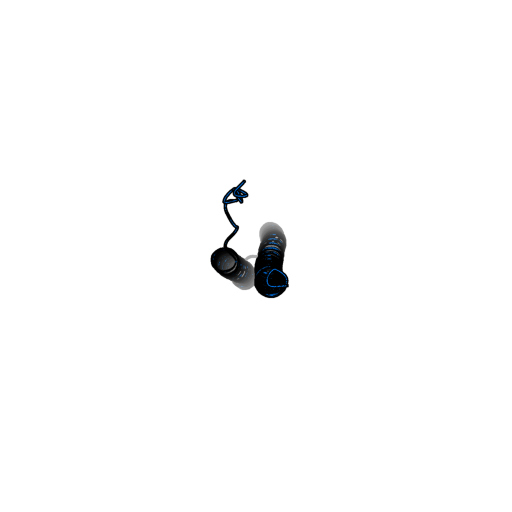TOM 764 O O . ALA A 1 101 ? 27.137 -1.222 -35.000 1.00 83.38 101 ALA A O 1
ATOM 765 N N . HIS A 1 102 ? 24.904 -1.009 -34.894 1.00 72.69 102 HIS A N 1
ATOM 766 C CA . HIS A 1 102 ? 24.641 -1.501 -36.255 1.00 72.69 102 HIS A CA 1
ATOM 767 C C . HIS A 1 102 ? 24.606 -0.381 -37.310 1.00 72.69 102 HIS A C 1
ATOM 769 O O . HIS A 1 102 ? 24.843 -0.645 -38.482 1.00 72.69 102 HIS A O 1
ATOM 775 N N . GLY A 1 103 ? 24.322 0.864 -36.917 1.00 59.41 103 GLY A N 1
ATOM 776 C CA . GLY A 1 103 ? 24.255 2.024 -37.813 1.00 59.41 103 GLY A CA 1
ATOM 777 C C . GLY A 1 103 ? 25.591 2.737 -38.053 1.00 59.41 103 GLY A C 1
ATOM 778 O O . GLY A 1 103 ? 25.664 3.577 -38.941 1.00 59.41 103 GLY A O 1
ATOM 779 N N . GLY A 1 104 ? 26.641 2.418 -37.288 1.00 51.78 104 GLY A N 1
ATOM 780 C CA . GLY A 1 104 ? 27.992 2.976 -37.457 1.00 51.78 104 GLY A CA 1
ATOM 781 C C . GLY A 1 104 ? 28.914 2.191 -38.402 1.00 51.78 104 GLY A C 1
ATOM 782 O O . GLY A 1 104 ? 30.109 2.464 -38.418 1.00 51.78 104 GLY A O 1
ATOM 783 N N . ALA A 1 105 ? 28.393 1.199 -39.134 1.00 48.56 105 ALA A N 1
ATOM 784 C CA . ALA A 1 1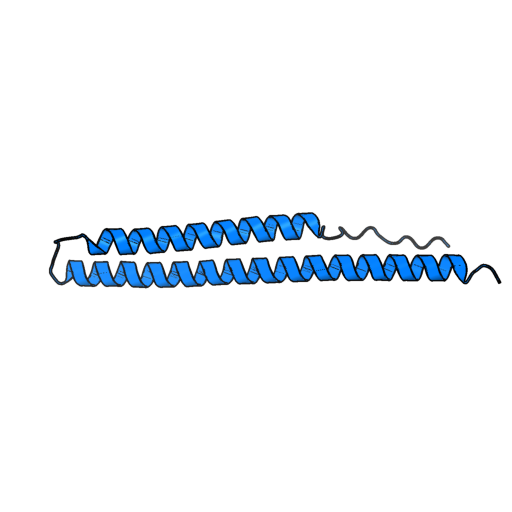05 ? 29.162 0.304 -40.010 1.00 48.56 105 ALA A CA 1
ATOM 785 C C . ALA A 1 105 ? 29.028 0.622 -41.517 1.00 48.56 105 ALA A C 1
ATOM 787 O O . ALA A 1 105 ? 29.285 -0.250 -42.349 1.00 48.56 105 ALA A O 1
ATOM 788 N N . HIS A 1 106 ? 28.624 1.845 -41.870 1.00 44.66 106 HIS A N 1
ATOM 789 C CA . HIS A 1 106 ? 28.567 2.331 -43.253 1.00 44.66 106 HIS A CA 1
ATOM 790 C C . HIS A 1 106 ? 29.560 3.465 -43.480 1.00 44.66 106 HIS A C 1
ATOM 792 O O . HIS A 1 106 ? 29.603 4.379 -42.625 1.00 44.66 106 HIS A O 1
#